Protein AF-A0A923Q5D3-F1 (afdb_monomer)

pLDDT: mean 91.51, std 10.46, range [48.72, 98.62]

Radius of gyration: 15.98 Å; Cα contacts (8 Å, |Δi|>4): 282; chains: 1; bounding box: 40×27×50 Å

Secondary structure (DSSP, 8-state):
--HHHHHHHHHHHHHHHHHHHHHHH----EEE----EEEE-TT-TTTT-EEEEEEEEEETT---HHHHHHHHHHHHHHHHTTTEEEEEEEEEETTEEEEEEEEGGG-EEEEE-SSSEEEEEEEEEE--HHHHTTSPP-

Mean predicted aligned error: 4.73 Å

Foldseek 3Di:
DAQVVLLVLVVVLQVQLQVQCCVPVVQPQKDFPPPWDKDFDPPCVPARWIKTKHGKIWGPPAAALVCVVVSQVSSQVSVVVSAWDGWDWPDRDGQWTKTKTAGPQGKIWIFMGNPTTMIIIMRHIGGHPVRVVVDDDD

Solvent-accessible surface area (backbone atoms only — not comparable to full-atom values): 7385 Å² total; per-residue (Å²): 122,34,36,64,58,40,48,54,52,48,51,52,42,52,51,52,35,50,51,50,43,24,72,77,69,64,57,65,56,64,41,80,65,80,62,51,49,70,44,79,38,75,94,29,84,90,60,72,13,29,27,42,36,49,54,27,37,36,29,66,92,39,68,55,70,94,47,39,69,62,50,52,51,50,43,35,56,51,35,36,82,70,52,31,46,72,69,41,79,77,42,84,49,91,72,32,38,28,37,37,25,50,27,68,73,60,16,37,41,38,41,32,28,70,88,43,18,36,43,38,38,33,45,24,66,20,40,42,55,78,56,58,75,70,53,76,89,127

Sequence (138 aa):
PTAEQEVARLTGARDAVRDRLAGELGLTRWSDRGNANSAGCADFPASRGITNFVASLGLEGGVPDEQWARAAELVAATAGDYGFGAAETVVDQPGQHEIVLLGERGSRLRFGTLSNASLALETGCHLPAAVAASSPPG

Nearest PDB structures (foldseek):
  2v7s-assembly1_A-2  TM=7.161E-01  e=3.550E-07  Mycobacterium tuberculosis H37Rv
  4poi-assembly1_A  TM=5.866E-01  e=9.829E-01  Bacteroides caccae ATCC 43185
  3cc1-assembly1_A-2  TM=5.461E-01  e=4.569E+00  Halalkalibacterium halodurans C-125
  3cc1-assembly1_B-2  TM=5.297E-01  e=5.456E+00  Halalkalibacterium halodurans C-125

Structure (mmCIF, N/CA/C/O backbone):
data_AF-A0A923Q5D3-F1
#
_entry.id   AF-A0A923Q5D3-F1
#
loop_
_atom_site.group_PDB
_atom_site.id
_atom_site.type_symbol
_atom_site.label_atom_id
_atom_site.label_alt_id
_atom_site.label_comp_id
_atom_site.label_asym_id
_atom_site.label_entity_id
_atom_site.label_seq_id
_atom_site.pdbx_PDB_ins_code
_atom_site.Cartn_x
_atom_site.Cartn_y
_atom_site.Cartn_z
_atom_site.occupancy
_atom_site.B_iso_or_equiv
_atom_site.auth_seq_id
_atom_site.auth_comp_id
_atom_site.auth_asym_id
_atom_site.auth_atom_id
_atom_site.pdbx_PDB_model_num
ATOM 1 N N . PRO A 1 1 ? 8.464 -5.187 -15.220 1.00 83.69 1 PRO A N 1
ATOM 2 C CA . PRO A 1 1 ? 7.619 -3.982 -15.413 1.00 83.69 1 PRO A CA 1
ATOM 3 C C . PRO A 1 1 ? 8.495 -2.725 -15.368 1.00 83.69 1 PRO A C 1
ATOM 5 O O . PRO A 1 1 ? 9.528 -2.743 -14.690 1.00 83.69 1 PRO A O 1
ATOM 8 N N . THR A 1 2 ? 8.109 -1.676 -16.094 1.00 91.31 2 THR A N 1
ATOM 9 C CA . THR A 1 2 ? 8.714 -0.341 -15.957 1.00 91.31 2 THR A CA 1
ATOM 10 C C . THR A 1 2 ? 8.316 0.281 -14.621 1.00 91.31 2 THR A C 1
ATOM 12 O O . THR A 1 2 ? 7.405 -0.204 -13.945 1.00 91.31 2 THR A O 1
ATOM 15 N N . ALA A 1 3 ? 8.994 1.359 -14.242 1.00 91.19 3 ALA A N 1
ATOM 16 C CA . ALA A 1 3 ? 8.678 2.111 -13.038 1.00 91.19 3 ALA A CA 1
ATOM 17 C C . ALA A 1 3 ? 7.208 2.577 -13.003 1.00 91.19 3 ALA A C 1
ATOM 19 O O . ALA A 1 3 ? 6.534 2.443 -11.989 1.00 91.19 3 ALA A O 1
ATOM 20 N N . GLU A 1 4 ? 6.683 3.054 -14.130 1.00 92.44 4 GLU A N 1
ATOM 21 C CA . GLU A 1 4 ? 5.316 3.565 -14.267 1.00 92.44 4 GLU A CA 1
ATOM 22 C C . GLU A 1 4 ? 4.270 2.448 -14.163 1.00 92.44 4 GLU A C 1
ATOM 24 O O . GLU A 1 4 ? 3.242 2.618 -13.508 1.00 92.44 4 GLU A O 1
ATOM 29 N N . GLN A 1 5 ? 4.542 1.286 -14.767 1.00 94.44 5 GLN A N 1
ATOM 30 C CA . GLN A 1 5 ? 3.675 0.110 -14.636 1.00 94.44 5 GLN A CA 1
ATOM 31 C C . GLN A 1 5 ? 3.586 -0.351 -13.178 1.00 94.44 5 GLN A C 1
ATOM 33 O O . GLN A 1 5 ? 2.511 -0.716 -12.703 1.00 94.44 5 GLN A O 1
ATOM 38 N N . GLU A 1 6 ? 4.709 -0.302 -12.465 1.00 95.69 6 GLU A N 1
ATOM 39 C CA . GLU A 1 6 ? 4.767 -0.697 -11.064 1.00 95.69 6 GLU A CA 1
ATOM 40 C C . GLU A 1 6 ? 4.056 0.310 -10.151 1.00 95.69 6 GLU A C 1
ATOM 42 O O . GLU A 1 6 ? 3.287 -0.090 -9.280 1.00 95.69 6 GLU A O 1
ATOM 47 N N . VAL A 1 7 ? 4.205 1.616 -10.401 1.00 96.00 7 VAL A N 1
ATOM 48 C CA . VAL A 1 7 ? 3.424 2.656 -9.706 1.00 96.00 7 VAL A CA 1
ATOM 49 C C . VAL A 1 7 ? 1.921 2.429 -9.883 1.00 96.00 7 VAL A C 1
ATOM 51 O O . VAL A 1 7 ? 1.175 2.518 -8.906 1.00 96.00 7 VAL A O 1
ATOM 54 N N . ALA A 1 8 ? 1.462 2.105 -11.095 1.00 96.38 8 ALA A N 1
ATOM 55 C CA . ALA A 1 8 ? 0.049 1.830 -11.348 1.00 96.38 8 ALA A CA 1
ATOM 56 C C . ALA A 1 8 ? -0.443 0.597 -10.569 1.00 96.38 8 ALA A C 1
ATOM 58 O O . ALA A 1 8 ? -1.491 0.660 -9.923 1.00 96.38 8 ALA A O 1
ATOM 59 N N . ARG A 1 9 ? 0.340 -0.493 -10.559 1.00 97.19 9 ARG A N 1
ATOM 60 C CA . ARG A 1 9 ? 0.039 -1.704 -9.776 1.00 97.19 9 ARG A CA 1
ATOM 61 C C . ARG A 1 9 ? -0.090 -1.390 -8.285 1.00 97.19 9 ARG A C 1
ATOM 63 O O . ARG A 1 9 ? -1.077 -1.773 -7.661 1.00 97.19 9 ARG A O 1
ATOM 70 N N . LEU A 1 10 ? 0.880 -0.669 -7.724 1.00 97.62 10 LEU A N 1
ATOM 71 C CA . LEU A 1 10 ? 0.902 -0.326 -6.302 1.00 97.62 10 LEU A CA 1
ATOM 72 C C . LEU A 1 10 ? -0.184 0.674 -5.907 1.00 97.62 10 LEU A C 1
ATOM 74 O O . LEU A 1 10 ? -0.736 0.570 -4.815 1.00 97.62 10 LEU A O 1
ATOM 78 N N . THR A 1 11 ? -0.541 1.602 -6.793 1.00 97.69 11 THR A N 1
ATOM 79 C CA . THR A 1 11 ? -1.693 2.490 -6.573 1.00 97.69 11 THR A CA 1
ATOM 80 C C . THR A 1 11 ? -2.984 1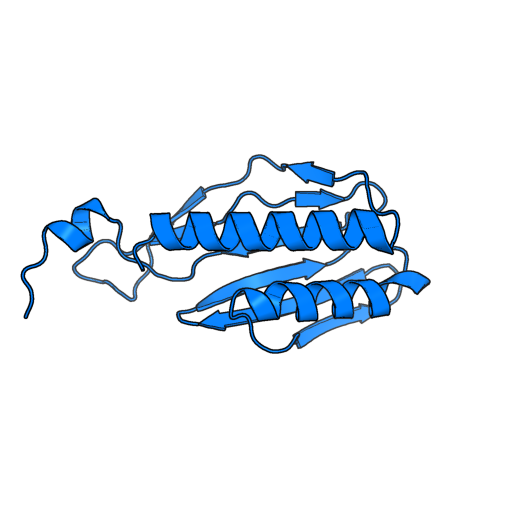.676 -6.484 1.00 97.69 11 THR A C 1
ATOM 82 O O . THR A 1 11 ? -3.774 1.888 -5.567 1.00 97.69 11 THR A O 1
ATOM 85 N N . GLY A 1 12 ? -3.155 0.677 -7.359 1.00 97.81 12 GLY A N 1
ATOM 86 C CA . GLY A 1 12 ? -4.267 -0.270 -7.277 1.00 97.81 12 GLY A CA 1
ATOM 87 C C . GLY A 1 12 ? -4.285 -1.056 -5.962 1.00 97.81 12 GLY A C 1
ATOM 88 O O . GLY A 1 12 ? -5.324 -1.119 -5.313 1.00 97.81 12 GLY A O 1
ATOM 89 N N . ALA A 1 13 ? -3.137 -1.592 -5.530 1.00 98.12 13 ALA A N 1
ATOM 90 C CA . ALA A 1 13 ? -3.021 -2.325 -4.265 1.00 98.12 13 ALA A CA 1
ATOM 91 C C . ALA A 1 13 ? -3.408 -1.457 -3.057 1.00 98.12 13 ALA A C 1
ATOM 93 O O . ALA A 1 13 ? -4.178 -1.874 -2.193 1.00 98.12 13 ALA A O 1
ATOM 94 N N . ARG A 1 14 ? -2.900 -0.221 -3.019 1.00 98.19 14 ARG A N 1
ATOM 95 C CA . ARG A 1 14 ? -3.190 0.770 -1.977 1.00 98.19 14 ARG A CA 1
ATOM 96 C C . ARG A 1 14 ? -4.685 1.065 -1.879 1.00 98.19 14 ARG A C 1
ATOM 98 O O . ARG A 1 14 ? -5.240 1.069 -0.781 1.00 98.19 14 ARG A O 1
ATOM 105 N N . ASP A 1 15 ? -5.321 1.315 -3.018 1.00 98.25 15 ASP A N 1
ATOM 106 C CA . ASP A 1 15 ? -6.734 1.677 -3.077 1.00 98.25 15 ASP A CA 1
ATOM 107 C C . ASP A 1 15 ? -7.627 0.474 -2.722 1.00 98.25 15 ASP A C 1
ATOM 109 O O . ASP A 1 15 ? -8.572 0.632 -1.954 1.00 98.25 15 ASP A O 1
ATOM 113 N N . ALA A 1 16 ? -7.272 -0.739 -3.159 1.00 98.62 16 ALA A N 1
ATOM 114 C CA . ALA A 1 16 ? -7.977 -1.964 -2.776 1.00 98.62 16 ALA A CA 1
ATOM 115 C C . ALA A 1 16 ? -7.902 -2.235 -1.265 1.00 98.62 16 ALA A C 1
ATOM 117 O O . ALA A 1 16 ? -8.918 -2.546 -0.641 1.00 98.62 16 ALA A O 1
ATOM 118 N N . VAL A 1 17 ? -6.724 -2.067 -0.651 1.00 98.56 17 VAL A N 1
ATOM 119 C CA . VAL A 1 17 ? -6.556 -2.189 0.807 1.00 98.56 17 VAL A CA 1
ATOM 120 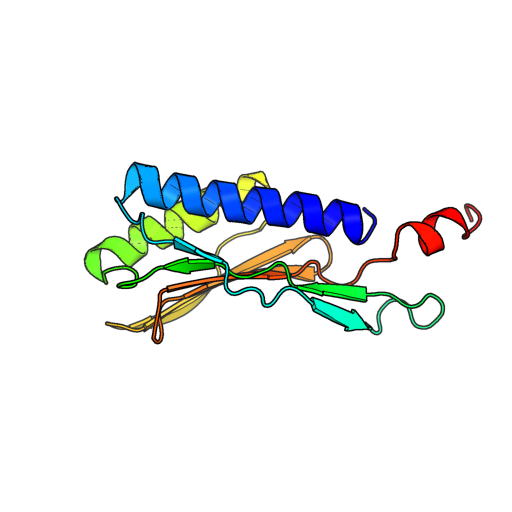C C . VAL A 1 17 ? -7.410 -1.152 1.538 1.00 98.56 17 VAL A C 1
ATOM 122 O O . VAL A 1 17 ? -8.138 -1.508 2.466 1.00 98.56 17 VAL A O 1
ATOM 125 N N . ARG A 1 18 ? -7.363 0.119 1.112 1.00 98.25 18 ARG A N 1
ATOM 126 C CA . ARG A 1 18 ? -8.203 1.191 1.669 1.00 98.25 18 ARG A CA 1
ATOM 127 C C . ARG A 1 18 ? -9.679 0.803 1.628 1.00 98.25 18 ARG A C 1
ATOM 129 O O . ARG A 1 18 ? -10.356 0.883 2.650 1.00 98.25 18 ARG A O 1
ATOM 136 N N . ASP A 1 19 ? -10.165 0.383 0.464 1.00 98.56 19 ASP A N 1
ATOM 137 C CA . ASP A 1 19 ? -11.579 0.080 0.245 1.00 98.56 19 ASP A CA 1
ATOM 138 C C . ASP A 1 19 ? -12.024 -1.135 1.062 1.00 98.56 19 ASP A C 1
ATOM 140 O O . ASP A 1 19 ? -13.111 -1.133 1.642 1.00 98.56 19 ASP A O 1
ATOM 144 N N . ARG A 1 20 ? -11.158 -2.145 1.192 1.00 98.50 20 ARG A N 1
ATOM 145 C CA . ARG A 1 20 ? -11.419 -3.326 2.016 1.00 98.50 20 ARG A CA 1
ATOM 146 C C . ARG A 1 20 ? -11.515 -2.979 3.500 1.00 98.50 20 ARG A C 1
ATOM 148 O O . ARG A 1 20 ? -12.462 -3.404 4.159 1.00 98.50 20 ARG A O 1
ATOM 155 N N . LEU A 1 21 ? -10.578 -2.184 4.018 1.00 98.38 21 LEU A N 1
ATOM 156 C CA . LEU A 1 21 ? -10.593 -1.723 5.410 1.00 98.38 21 LEU A CA 1
ATOM 157 C C . LEU A 1 21 ? -11.802 -0.821 5.695 1.00 98.38 21 LEU A C 1
ATOM 159 O O . LEU A 1 21 ? -12.448 -0.960 6.732 1.00 98.38 21 LEU A O 1
ATOM 163 N N . ALA A 1 22 ? -12.148 0.068 4.764 1.00 98.00 22 ALA A N 1
ATOM 164 C CA . ALA A 1 22 ? -13.326 0.918 4.879 1.00 98.00 22 ALA A CA 1
ATOM 165 C C . ALA A 1 22 ? -14.627 0.101 4.894 1.00 98.00 22 ALA A C 1
ATOM 167 O O . ALA A 1 22 ? -15.495 0.352 5.728 1.00 98.00 22 ALA A O 1
ATOM 168 N N . GLY A 1 23 ? -14.751 -0.882 3.999 1.00 98.31 23 GLY A N 1
ATOM 169 C CA . GLY A 1 23 ? -15.951 -1.703 3.860 1.00 98.31 23 GLY A CA 1
ATOM 170 C C . GLY A 1 23 ? -16.155 -2.713 4.990 1.00 98.31 23 GLY A C 1
ATOM 171 O O . GLY A 1 23 ? -17.287 -2.902 5.425 1.00 98.31 23 GLY A O 1
ATOM 172 N N . GLU A 1 24 ? -15.089 -3.356 5.477 1.00 98.31 24 GLU A N 1
ATOM 173 C CA . GLU A 1 24 ? -15.213 -4.394 6.514 1.00 98.31 24 GLU A CA 1
ATOM 174 C C . GLU A 1 24 ? -15.136 -3.853 7.940 1.00 98.31 24 GLU A C 1
ATOM 176 O O . GLU A 1 24 ? -15.782 -4.400 8.830 1.00 98.31 24 GLU A O 1
ATOM 181 N N . LEU A 1 25 ? -14.339 -2.806 8.168 1.00 97.69 25 LEU A N 1
ATOM 182 C CA . LEU A 1 25 ? -14.032 -2.303 9.511 1.00 97.69 25 LEU A CA 1
ATOM 183 C C . LEU A 1 25 ? -14.570 -0.888 9.763 1.00 97.69 25 LEU A C 1
ATOM 185 O O . LEU A 1 25 ? -14.413 -0.346 10.853 1.00 97.69 25 LEU A O 1
ATOM 189 N N . GLY A 1 26 ? -15.202 -0.256 8.768 1.00 97.44 26 GLY A N 1
ATOM 190 C CA . GLY A 1 26 ? -15.729 1.106 8.903 1.00 97.44 26 GLY A CA 1
ATOM 191 C C . GLY A 1 26 ? -14.643 2.184 8.999 1.00 97.44 26 GLY A C 1
ATOM 192 O O . GLY A 1 26 ? -14.933 3.331 9.346 1.00 97.44 26 GLY A O 1
ATOM 193 N N . LEU A 1 27 ? -13.393 1.848 8.669 1.00 95.94 27 LEU A N 1
ATOM 194 C CA . LEU A 1 27 ? -12.261 2.770 8.665 1.00 95.94 27 LEU A CA 1
ATOM 195 C C . LEU A 1 27 ? -12.326 3.645 7.407 1.00 95.94 27 LEU A C 1
ATOM 197 O O . LEU A 1 27 ? -11.718 3.321 6.396 1.00 95.94 27 LEU A O 1
ATOM 201 N N . THR A 1 28 ? -13.126 4.712 7.421 1.00 96.12 28 THR A N 1
ATOM 202 C CA . THR A 1 28 ? -13.501 5.457 6.199 1.00 96.12 28 THR A CA 1
ATOM 203 C C . THR A 1 28 ? -12.785 6.793 6.006 1.00 96.12 28 THR A C 1
ATOM 205 O O . THR A 1 28 ? -12.739 7.298 4.886 1.00 96.12 28 THR A O 1
ATOM 208 N N . ARG A 1 29 ? -12.202 7.380 7.059 1.00 95.69 29 ARG A N 1
ATOM 209 C CA . ARG A 1 29 ? -11.600 8.727 7.017 1.00 95.69 29 ARG A CA 1
ATOM 210 C C . ARG A 1 29 ? -10.174 8.731 6.456 1.00 95.69 29 ARG A C 1
ATOM 212 O O . ARG A 1 29 ? -9.231 9.180 7.108 1.00 95.69 29 ARG A O 1
ATOM 219 N N . TRP A 1 30 ? -10.015 8.200 5.250 1.00 96.56 30 TRP A N 1
ATOM 220 C CA . TRP A 1 30 ? -8.739 8.195 4.541 1.00 96.56 30 TRP A CA 1
ATOM 221 C C . TRP A 1 30 ? -8.499 9.505 3.793 1.00 96.56 30 TRP A C 1
ATOM 223 O O . TRP A 1 30 ? -9.410 10.082 3.205 1.00 96.56 30 TRP A O 1
ATOM 233 N N . SER A 1 31 ? -7.245 9.943 3.765 1.00 95.75 31 SER A N 1
ATOM 234 C CA . SER A 1 31 ? -6.785 11.113 3.018 1.00 95.75 31 SER A CA 1
ATOM 235 C C . SER A 1 31 ? -5.440 10.839 2.357 1.00 95.75 31 SER A C 1
ATOM 237 O O . SER A 1 31 ? -4.571 10.185 2.939 1.00 95.75 31 SER A O 1
ATOM 239 N N . ASP A 1 32 ? -5.266 11.336 1.134 1.00 94.81 32 ASP A N 1
ATOM 240 C CA . ASP A 1 32 ? -3.974 11.309 0.451 1.00 94.81 32 ASP A CA 1
ATOM 241 C C . ASP A 1 32 ? -3.028 12.337 1.095 1.00 94.81 32 ASP A C 1
ATOM 243 O O . ASP A 1 32 ? -3.422 13.467 1.394 1.00 94.81 32 ASP A O 1
ATOM 247 N N . ARG A 1 33 ? -1.781 11.934 1.356 1.00 92.94 33 ARG A N 1
ATOM 248 C CA . ARG A 1 33 ? -0.766 12.788 1.991 1.00 92.94 33 ARG A CA 1
ATOM 249 C C . ARG A 1 33 ? 0.011 13.664 1.004 1.00 92.94 33 ARG A C 1
ATOM 251 O O . ARG A 1 33 ? 0.827 14.468 1.445 1.00 92.94 33 ARG A O 1
ATOM 258 N N . GLY A 1 34 ? -0.196 13.507 -0.302 1.00 91.44 34 GLY A N 1
ATOM 259 C CA . GLY A 1 34 ? 0.421 14.313 -1.357 1.00 91.44 34 GLY A CA 1
ATOM 260 C C . GLY A 1 34 ? 1.939 14.162 -1.452 1.00 91.44 34 GLY A C 1
ATOM 261 O O . GLY A 1 34 ? 2.618 15.049 -1.958 1.00 91.44 34 GLY A O 1
ATOM 262 N N . ASN A 1 35 ? 2.488 13.063 -0.933 1.00 92.56 35 ASN A N 1
ATOM 263 C CA . ASN A 1 35 ? 3.925 12.862 -0.748 1.00 92.56 35 ASN A CA 1
ATOM 264 C C . ASN A 1 35 ? 4.555 11.888 -1.755 1.00 92.56 35 ASN A C 1
ATOM 266 O O . ASN A 1 35 ? 5.658 11.395 -1.508 1.00 92.56 35 ASN A O 1
ATOM 270 N N . ALA A 1 36 ? 3.876 11.614 -2.876 1.00 94.62 36 ALA A N 1
ATOM 271 C CA . ALA A 1 36 ? 4.461 10.837 -3.965 1.00 94.62 36 ALA A CA 1
ATOM 272 C C . ALA A 1 36 ? 5.763 11.487 -4.445 1.00 94.62 36 ALA A C 1
ATOM 274 O O . ALA A 1 36 ? 5.822 12.697 -4.671 1.00 94.62 36 ALA A O 1
ATOM 275 N N . ASN A 1 37 ? 6.809 10.683 -4.592 1.00 95.31 37 ASN A N 1
ATOM 276 C CA . ASN A 1 37 ? 8.112 11.144 -5.055 1.00 95.31 37 ASN A CA 1
ATOM 277 C C . ASN A 1 37 ? 8.925 9.975 -5.629 1.00 95.31 37 ASN A C 1
ATOM 279 O O . ASN A 1 37 ? 8.461 8.835 -5.668 1.00 95.31 37 ASN A O 1
ATOM 283 N N . SER A 1 38 ? 10.141 10.259 -6.084 1.00 93.31 38 SER A N 1
ATOM 284 C CA . SER A 1 38 ? 11.056 9.256 -6.620 1.00 93.31 38 SER A CA 1
ATOM 285 C C . SER A 1 38 ? 12.483 9.513 -6.156 1.00 93.31 38 SER A C 1
ATOM 287 O O . SER A 1 38 ? 12.905 10.668 -6.076 1.00 93.31 38 SER A O 1
ATOM 289 N N . ALA A 1 39 ? 13.247 8.445 -5.954 1.00 91.44 39 ALA A N 1
ATOM 290 C CA . ALA A 1 39 ? 14.678 8.495 -5.684 1.00 91.44 39 ALA A CA 1
ATOM 291 C C . ALA A 1 39 ? 15.442 7.615 -6.681 1.00 91.44 39 ALA A C 1
ATOM 293 O O . ALA A 1 39 ? 14.928 6.598 -7.143 1.00 91.44 39 ALA A O 1
ATOM 294 N N . GLY A 1 40 ? 16.680 7.994 -7.006 1.00 89.19 40 GLY A N 1
ATOM 295 C CA . GLY A 1 40 ? 17.576 7.119 -7.766 1.00 89.19 40 GLY A CA 1
ATOM 296 C C . GLY A 1 40 ? 17.974 5.889 -6.945 1.00 89.19 40 GLY A C 1
ATOM 297 O O . GLY A 1 40 ? 18.092 5.974 -5.723 1.00 89.19 40 GLY A O 1
ATOM 298 N N . CYS A 1 41 ? 18.205 4.758 -7.610 1.00 88.44 41 CYS A N 1
ATOM 299 C CA . CYS A 1 41 ? 18.624 3.509 -6.969 1.00 88.44 41 CYS A CA 1
ATOM 300 C C . CYS A 1 41 ? 19.839 2.879 -7.669 1.00 88.44 41 CYS A C 1
ATOM 302 O O . CYS A 1 41 ? 20.091 3.109 -8.854 1.00 88.44 41 CYS A O 1
ATOM 304 N N . ALA A 1 42 ? 20.624 2.115 -6.904 1.00 80.75 42 ALA A N 1
ATOM 305 C CA . ALA A 1 42 ? 21.955 1.659 -7.308 1.00 80.75 42 ALA A CA 1
ATOM 306 C C . ALA A 1 42 ? 21.961 0.396 -8.185 1.00 80.75 42 ALA A C 1
ATOM 308 O O . ALA A 1 42 ? 22.980 0.122 -8.814 1.00 80.75 42 ALA A O 1
ATOM 309 N N . ASP A 1 43 ? 20.847 -0.338 -8.280 1.00 77.19 43 ASP A N 1
ATOM 310 C CA . ASP A 1 43 ? 20.780 -1.618 -9.013 1.00 77.19 43 ASP A CA 1
ATOM 311 C C . ASP A 1 43 ? 20.929 -1.446 -10.538 1.00 77.19 43 ASP A C 1
ATOM 313 O O . ASP A 1 43 ? 21.181 -2.403 -11.268 1.00 77.19 43 ASP A O 1
ATOM 317 N N . PHE A 1 44 ? 20.826 -0.204 -11.021 1.00 70.19 44 PHE A N 1
ATOM 318 C CA . PHE A 1 44 ? 21.010 0.187 -12.417 1.00 70.19 44 PHE A CA 1
ATOM 319 C C . PHE A 1 44 ? 22.089 1.276 -12.540 1.00 70.19 44 PHE A C 1
ATOM 321 O O . PHE A 1 44 ? 21.778 2.416 -12.911 1.00 70.19 44 PHE A O 1
ATOM 328 N N . PRO A 1 45 ? 23.368 0.955 -12.259 1.00 63.72 45 PRO A N 1
ATOM 329 C CA . PRO A 1 45 ? 24.441 1.950 -12.205 1.00 63.72 45 PRO A CA 1
ATOM 330 C C . PRO A 1 45 ? 24.695 2.622 -13.564 1.00 63.72 45 PRO A C 1
ATOM 332 O O . PRO A 1 45 ? 25.170 3.753 -13.615 1.00 63.72 45 PRO A O 1
ATOM 335 N N . ALA A 1 46 ? 24.327 1.957 -14.666 1.00 66.75 46 ALA A N 1
ATOM 336 C CA . ALA A 1 46 ? 24.437 2.485 -16.025 1.00 66.75 46 ALA A CA 1
ATOM 337 C C . ALA A 1 46 ? 23.146 3.141 -16.561 1.00 66.75 46 ALA A C 1
ATOM 339 O O . ALA A 1 46 ? 23.199 3.826 -17.580 1.00 66.75 46 ALA A O 1
ATOM 340 N N . SER A 1 47 ? 21.987 2.936 -15.922 1.00 64.75 47 SER A N 1
ATOM 341 C CA . SER A 1 47 ? 20.677 3.150 -16.565 1.00 64.75 47 SER A CA 1
ATOM 342 C C . SER A 1 47 ? 19.659 3.966 -15.754 1.00 64.75 47 SER A C 1
ATOM 344 O O . SER A 1 47 ? 18.471 3.943 -16.063 1.00 64.75 47 SER A O 1
ATOM 346 N N . ARG A 1 48 ? 20.117 4.781 -14.787 1.00 81.69 48 ARG A N 1
ATOM 347 C CA . ARG A 1 48 ? 19.274 5.720 -14.005 1.00 81.69 48 ARG A CA 1
ATOM 348 C C . ARG A 1 48 ? 18.007 5.050 -13.454 1.00 81.69 48 ARG A C 1
ATOM 350 O O . ARG A 1 48 ? 16.898 5.548 -13.645 1.00 81.69 48 ARG A O 1
ATOM 357 N N . GLY A 1 49 ? 18.180 3.906 -12.794 1.00 88.19 49 GLY A N 1
ATOM 358 C CA . GLY A 1 49 ? 17.086 3.249 -12.086 1.00 88.19 49 GLY A CA 1
ATOM 359 C C . GLY A 1 49 ? 16.451 4.179 -11.058 1.00 88.19 49 GLY A C 1
ATOM 360 O O . GLY A 1 49 ? 17.140 4.996 -10.439 1.00 88.19 49 GLY A O 1
ATOM 361 N N . ILE A 1 50 ? 15.142 4.036 -10.876 1.00 92.44 50 ILE A N 1
ATOM 362 C CA . ILE A 1 50 ? 14.368 4.806 -9.909 1.00 92.44 50 ILE A CA 1
ATOM 363 C C . ILE A 1 50 ? 13.529 3.895 -9.015 1.00 92.44 50 ILE A C 1
ATOM 365 O O . ILE A 1 50 ? 12.929 2.923 -9.474 1.00 92.44 50 ILE A O 1
ATOM 369 N N . THR A 1 51 ? 13.454 4.264 -7.743 1.00 94.75 51 THR A N 1
ATOM 370 C CA . THR A 1 51 ? 12.423 3.812 -6.813 1.00 94.75 51 THR A CA 1
ATOM 371 C C . THR A 1 51 ? 11.371 4.902 -6.721 1.00 94.75 51 THR A C 1
ATOM 373 O O . THR A 1 51 ? 11.702 6.058 -6.452 1.00 94.75 51 THR A O 1
ATOM 376 N N . ASN A 1 52 ? 10.107 4.552 -6.938 1.00 96.06 52 ASN A N 1
ATOM 377 C CA . ASN A 1 52 ? 8.989 5.464 -6.741 1.00 96.06 52 ASN A CA 1
ATOM 378 C C . ASN A 1 52 ? 8.292 5.156 -5.425 1.00 96.06 52 ASN A C 1
ATOM 380 O O . ASN A 1 52 ? 8.038 3.999 -5.092 1.00 96.06 52 ASN A O 1
ATOM 384 N N . PHE A 1 53 ? 7.939 6.222 -4.724 1.00 95.62 53 PHE A N 1
ATOM 385 C CA . PHE A 1 53 ? 7.099 6.206 -3.544 1.00 95.62 53 PHE A CA 1
ATOM 386 C C . PHE A 1 53 ? 5.705 6.628 -3.991 1.00 95.62 53 PHE A C 1
ATOM 388 O O . PHE A 1 53 ? 5.506 7.754 -4.456 1.00 95.62 53 PHE A O 1
ATOM 395 N N . VAL A 1 54 ? 4.743 5.713 -3.886 1.00 95.62 54 VAL A N 1
ATOM 396 C CA . VAL A 1 54 ? 3.335 6.031 -4.135 1.00 95.62 54 VAL A CA 1
ATOM 397 C C . VAL A 1 54 ? 2.865 6.950 -3.014 1.00 95.62 54 VAL A C 1
ATOM 399 O O . VAL A 1 54 ? 3.288 6.793 -1.866 1.00 95.62 54 VAL A O 1
ATOM 402 N N . ALA A 1 55 ? 1.992 7.911 -3.327 1.00 94.38 55 ALA A N 1
ATOM 403 C CA . ALA A 1 55 ? 1.429 8.776 -2.299 1.00 94.38 55 ALA A CA 1
ATOM 404 C C . ALA A 1 55 ? 0.803 7.921 -1.190 1.00 94.38 55 ALA A C 1
ATOM 406 O O . ALA A 1 55 ? -0.019 7.037 -1.443 1.00 94.38 55 ALA A O 1
ATOM 407 N N . SER A 1 56 ? 1.225 8.150 0.046 1.00 94.69 56 SER A N 1
ATOM 408 C CA . SER A 1 56 ? 0.688 7.405 1.179 1.00 94.69 56 SER A CA 1
ATOM 409 C C . SER A 1 56 ? -0.723 7.877 1.520 1.00 94.69 56 SER A C 1
ATOM 411 O O . SER A 1 56 ? -1.052 9.054 1.344 1.00 94.69 56 SER A O 1
ATOM 413 N N . LEU A 1 57 ? -1.539 6.971 2.055 1.00 96.94 57 LEU A N 1
ATOM 414 C CA . LEU A 1 57 ? -2.825 7.325 2.649 1.00 96.94 57 LEU A CA 1
ATOM 415 C C . LEU A 1 57 ? -2.683 7.413 4.165 1.00 96.94 57 LEU A C 1
ATOM 417 O O . LEU A 1 57 ? -2.056 6.557 4.786 1.00 96.94 57 LEU A O 1
ATOM 421 N N . GLY A 1 58 ? -3.284 8.436 4.766 1.00 95.88 58 GLY A N 1
ATOM 422 C CA . GLY A 1 58 ? -3.485 8.516 6.207 1.00 95.88 58 GLY A CA 1
ATOM 423 C C . GLY A 1 58 ? -4.937 8.270 6.577 1.00 95.88 58 GLY A C 1
ATOM 424 O O . GLY A 1 58 ? -5.821 8.824 5.932 1.00 95.88 58 GLY A O 1
ATOM 425 N N . LEU A 1 59 ? -5.165 7.506 7.637 1.00 95.19 59 LEU A N 1
ATOM 426 C CA . LEU A 1 59 ? -6.474 7.307 8.246 1.00 95.19 59 LEU A CA 1
ATOM 427 C C . LEU A 1 59 ? -6.583 8.156 9.517 1.00 95.19 59 LEU A C 1
ATOM 429 O O . LEU A 1 59 ? -5.839 7.958 10.483 1.00 95.19 59 LEU A O 1
ATOM 433 N N . GLU A 1 60 ? -7.507 9.112 9.497 1.00 91.44 60 GLU A N 1
ATOM 434 C CA . GLU A 1 60 ? -7.840 9.940 10.655 1.00 91.44 60 GLU A CA 1
ATOM 435 C C . GLU A 1 60 ? -8.455 9.079 11.765 1.00 91.44 60 GLU A C 1
ATOM 437 O O . GLU A 1 60 ? -9.337 8.258 11.513 1.00 91.44 60 GLU A O 1
ATOM 442 N N . GLY A 1 61 ? -7.993 9.271 13.001 1.00 84.69 61 GLY A N 1
ATOM 443 C CA . GLY A 1 61 ? -8.433 8.480 14.154 1.00 84.69 61 GLY A CA 1
ATOM 444 C C . GLY A 1 61 ? -7.731 7.126 14.296 1.00 84.69 61 GLY A C 1
ATOM 445 O O . GLY A 1 61 ? -7.864 6.499 15.341 1.00 84.69 61 GLY A O 1
ATOM 446 N N . GLY A 1 62 ? -6.934 6.708 13.306 1.00 89.69 62 GLY A N 1
ATOM 447 C CA . GLY A 1 62 ? -6.130 5.490 13.381 1.00 89.69 62 GLY A CA 1
ATOM 448 C C . GLY A 1 62 ? -6.934 4.191 13.270 1.00 89.69 62 GLY A C 1
ATOM 449 O O . GLY A 1 62 ? -8.092 4.183 12.857 1.00 89.69 62 GLY A O 1
ATOM 450 N N . VAL A 1 63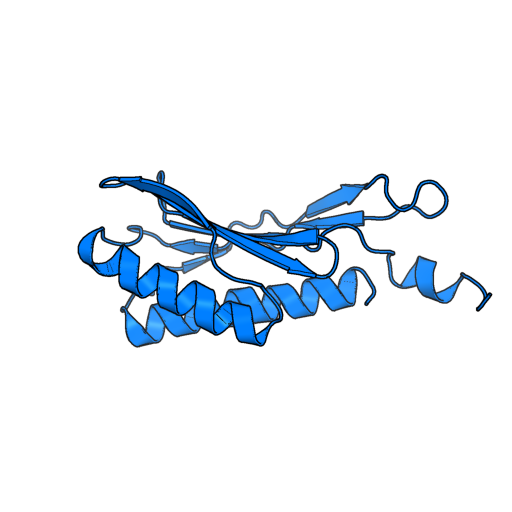 ? -6.280 3.081 13.616 1.00 94.50 63 VAL A N 1
ATOM 451 C CA . VAL A 1 63 ? -6.913 1.765 13.778 1.00 94.50 63 VAL A CA 1
ATOM 452 C C . VAL A 1 63 ? -6.994 1.484 15.278 1.00 94.50 63 VAL A C 1
ATOM 454 O O . VAL A 1 63 ? -5.947 1.538 15.925 1.00 94.50 63 VAL A O 1
ATOM 457 N N . PRO A 1 64 ? -8.180 1.192 15.837 1.00 94.00 64 PRO A N 1
ATOM 458 C CA . PRO A 1 64 ? -8.298 0.770 17.230 1.00 94.00 64 PRO A CA 1
ATOM 459 C C . PRO A 1 64 ? -7.538 -0.536 17.496 1.00 94.00 64 PRO A C 1
ATOM 461 O O . PRO A 1 64 ? -7.523 -1.420 16.636 1.00 94.00 64 PRO A O 1
ATOM 464 N N . ASP A 1 65 ? -6.948 -0.686 18.685 1.00 95.06 65 ASP A N 1
ATOM 465 C CA . ASP A 1 65 ? -6.147 -1.867 19.048 1.00 95.06 65 ASP A CA 1
ATOM 466 C C . ASP A 1 65 ? -6.946 -3.170 18.898 1.00 95.06 65 ASP A C 1
ATOM 468 O O . ASP A 1 65 ? -6.441 -4.166 18.383 1.00 95.06 65 ASP A O 1
ATOM 472 N N . GLU A 1 66 ? -8.228 -3.156 19.262 1.00 96.06 66 GLU A N 1
ATOM 473 C CA . GLU A 1 66 ? -9.118 -4.311 19.150 1.00 96.06 66 GLU A CA 1
ATOM 474 C C . GLU A 1 66 ? -9.413 -4.726 17.700 1.00 96.06 66 GLU A C 1
ATOM 476 O O . GLU A 1 66 ? -9.809 -5.864 17.450 1.00 96.06 66 GLU A O 1
ATOM 481 N N . GLN A 1 67 ? -9.209 -3.823 16.736 1.00 96.88 67 GLN A N 1
ATOM 482 C CA . GLN A 1 67 ? -9.384 -4.100 15.309 1.00 96.88 67 GLN A CA 1
ATOM 483 C C . GLN A 1 67 ? -8.061 -4.387 14.597 1.00 96.88 67 GLN A C 1
ATOM 485 O O . GLN A 1 67 ? -8.084 -4.843 13.452 1.00 96.88 67 GLN A O 1
ATOM 490 N N . TRP A 1 68 ? -6.916 -4.143 15.245 1.00 96.75 68 TRP A N 1
ATOM 491 C CA . TRP A 1 68 ? -5.607 -4.204 14.602 1.00 96.75 68 TRP A CA 1
ATOM 492 C C . TRP A 1 68 ? -5.327 -5.559 13.953 1.00 96.75 68 TRP A C 1
ATOM 494 O O . TRP A 1 68 ? -5.009 -5.609 12.766 1.00 96.75 68 TRP A O 1
ATOM 504 N N . ALA A 1 69 ? -5.509 -6.657 14.694 1.00 97.06 69 ALA A N 1
ATOM 505 C CA . ALA A 1 69 ? -5.244 -7.999 14.178 1.00 97.06 69 ALA A CA 1
ATOM 506 C C . ALA A 1 69 ? -6.047 -8.281 12.897 1.00 97.06 69 ALA A C 1
ATOM 508 O O . ALA A 1 69 ? -5.508 -8.768 11.902 1.00 97.06 69 ALA A O 1
ATOM 509 N N . ARG A 1 70 ? -7.326 -7.883 12.881 1.00 98.25 70 ARG A N 1
ATOM 510 C CA . ARG A 1 70 ? -8.185 -8.049 11.707 1.00 98.25 70 ARG A CA 1
ATOM 511 C C . ARG A 1 70 ? -7.782 -7.124 10.558 1.00 98.25 70 ARG A C 1
ATOM 513 O O . ARG A 1 70 ? -7.816 -7.540 9.403 1.00 98.25 70 ARG A O 1
ATOM 520 N N . ALA A 1 71 ? -7.392 -5.886 10.851 1.00 97.94 71 ALA A N 1
ATOM 521 C CA . ALA A 1 71 ? -6.900 -4.954 9.843 1.00 97.94 71 ALA A CA 1
ATOM 522 C C . ALA A 1 71 ? -5.613 -5.474 9.181 1.00 97.94 71 ALA A C 1
ATOM 524 O O . ALA A 1 71 ? -5.513 -5.459 7.956 1.00 97.94 71 ALA A O 1
ATOM 525 N N . ALA A 1 72 ? -4.669 -5.993 9.969 1.00 98.12 72 ALA A N 1
ATOM 526 C CA . ALA A 1 72 ? -3.423 -6.579 9.484 1.00 98.12 72 ALA A CA 1
ATOM 527 C C . ALA A 1 72 ? -3.668 -7.794 8.572 1.00 98.12 72 ALA A C 1
ATOM 529 O O . ALA A 1 72 ? -3.083 -7.870 7.491 1.00 98.12 72 ALA A O 1
ATOM 530 N N . GLU A 1 73 ? -4.583 -8.697 8.946 1.00 98.25 73 GLU A N 1
ATOM 531 C CA . GLU A 1 73 ? -5.001 -9.813 8.084 1.00 98.25 73 GLU A CA 1
ATOM 532 C C . GLU A 1 73 ? -5.577 -9.334 6.748 1.00 98.25 73 GLU A C 1
ATOM 534 O O . GLU A 1 73 ? -5.214 -9.854 5.694 1.00 98.25 73 GLU A O 1
ATOM 539 N N . LEU A 1 74 ? -6.472 -8.341 6.775 1.00 98.56 74 LEU A N 1
ATOM 540 C CA . LEU A 1 74 ? -7.100 -7.810 5.564 1.00 98.56 74 LEU A CA 1
ATOM 541 C C . LEU A 1 74 ? -6.091 -7.130 4.645 1.00 98.56 74 LEU A C 1
ATOM 543 O O . LEU A 1 74 ? -6.159 -7.317 3.428 1.00 98.56 74 LEU A O 1
ATOM 547 N N . VAL A 1 75 ? -5.150 -6.377 5.214 1.00 98.38 75 VAL A N 1
ATOM 548 C CA . VAL A 1 75 ? -4.037 -5.781 4.468 1.00 98.38 75 VAL A CA 1
ATOM 549 C C . VAL A 1 75 ? -3.215 -6.880 3.810 1.00 98.38 75 VAL A C 1
ATOM 551 O O . VAL A 1 75 ? -2.966 -6.799 2.610 1.00 98.38 75 VAL A O 1
ATOM 554 N N . ALA A 1 76 ? -2.838 -7.919 4.559 1.00 98.31 76 ALA A N 1
ATOM 555 C CA . ALA A 1 76 ? -1.993 -8.986 4.042 1.00 98.31 76 ALA A CA 1
ATOM 556 C C . ALA A 1 76 ? -2.674 -9.803 2.942 1.00 98.31 76 ALA A C 1
ATOM 558 O O . ALA A 1 76 ? -2.087 -10.014 1.883 1.00 98.31 76 ALA A O 1
ATOM 559 N N . ALA A 1 77 ? -3.928 -10.203 3.156 1.00 98.31 77 ALA A N 1
ATOM 560 C CA . ALA A 1 77 ? -4.704 -10.940 2.167 1.00 98.31 77 ALA A CA 1
ATOM 561 C C . ALA A 1 77 ? -4.888 -10.124 0.879 1.00 98.31 77 ALA A C 1
ATOM 563 O O . ALA A 1 77 ? -4.590 -10.613 -0.206 1.00 98.31 77 ALA A O 1
ATOM 564 N N . THR A 1 78 ? -5.301 -8.858 1.003 1.00 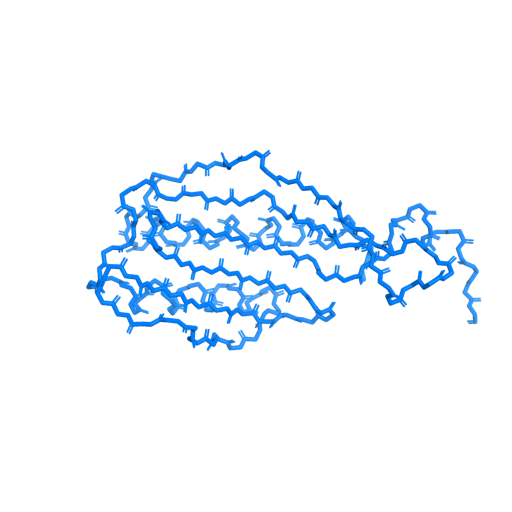98.56 78 THR A N 1
ATOM 565 C CA . THR A 1 78 ? -5.543 -7.992 -0.162 1.00 98.56 78 THR A CA 1
ATOM 566 C C . THR A 1 78 ? -4.245 -7.682 -0.904 1.00 98.56 78 THR A C 1
ATOM 568 O O . THR A 1 78 ? -4.214 -7.714 -2.126 1.00 98.56 78 THR A O 1
ATOM 571 N N . ALA A 1 79 ? -3.150 -7.397 -0.194 1.00 98.00 79 ALA A N 1
ATOM 572 C CA . ALA A 1 79 ? -1.854 -7.152 -0.822 1.00 98.00 79 ALA A CA 1
ATOM 573 C C . ALA A 1 79 ? -1.286 -8.419 -1.492 1.00 98.00 79 ALA A C 1
ATOM 575 O O . ALA A 1 79 ? -0.591 -8.313 -2.506 1.00 98.00 79 ALA A O 1
ATOM 576 N N . GLY A 1 80 ? -1.615 -9.604 -0.971 1.00 98.00 80 GLY A N 1
ATOM 577 C CA . GLY A 1 80 ? -1.271 -10.893 -1.571 1.00 98.00 80 GLY A CA 1
ATOM 578 C C . GLY A 1 80 ? -1.769 -11.036 -3.010 1.00 98.00 80 GLY A C 1
ATOM 579 O O . GLY A 1 80 ? -1.007 -11.473 -3.872 1.00 98.00 80 GLY A O 1
ATOM 580 N N . ASP A 1 81 ? -2.976 -10.547 -3.314 1.00 97.56 81 ASP A N 1
ATOM 581 C CA . ASP A 1 81 ? -3.535 -10.539 -4.679 1.00 97.56 81 ASP A CA 1
ATOM 582 C C . ASP A 1 81 ? -2.715 -9.681 -5.659 1.00 97.56 81 ASP A C 1
ATOM 584 O O . ASP A 1 81 ? -2.789 -9.849 -6.878 1.00 97.56 81 ASP A O 1
ATOM 588 N N . TYR A 1 82 ? -1.894 -8.773 -5.130 1.00 97.00 82 TYR A N 1
ATOM 589 C CA . TYR A 1 82 ? -0.983 -7.937 -5.901 1.00 97.00 82 TYR A CA 1
ATOM 590 C C . TYR A 1 82 ? 0.445 -8.498 -5.941 1.00 97.00 82 TYR A C 1
ATOM 592 O O . TYR A 1 82 ? 1.302 -7.877 -6.561 1.00 97.00 82 TYR A O 1
ATOM 600 N N . GLY A 1 83 ? 0.728 -9.653 -5.338 1.00 96.38 83 GLY A N 1
ATOM 601 C CA . GLY A 1 83 ? 2.061 -10.269 -5.341 1.00 96.38 83 GLY A CA 1
ATOM 602 C C . GLY A 1 83 ? 2.967 -9.825 -4.189 1.00 96.38 83 GLY A C 1
ATOM 603 O O . GLY A 1 83 ? 4.190 -9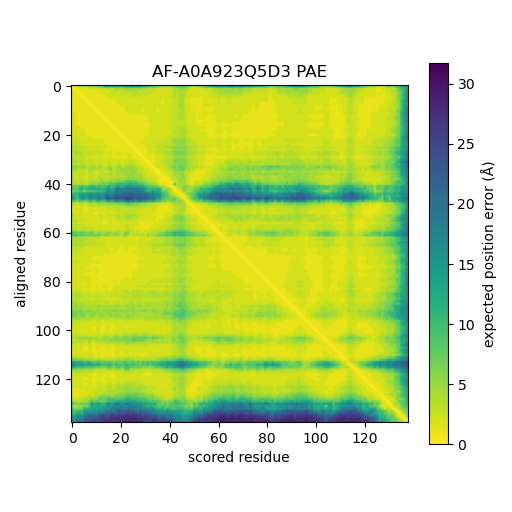.939 -4.289 1.00 96.38 83 GLY A O 1
ATOM 604 N N . PHE A 1 84 ? 2.391 -9.297 -3.107 1.00 97.94 84 PHE A N 1
ATOM 605 C CA . PHE A 1 84 ? 3.107 -9.162 -1.840 1.00 97.94 84 PHE A CA 1
ATOM 606 C C . PHE A 1 84 ? 3.138 -10.497 -1.085 1.00 97.94 84 PHE A C 1
ATOM 608 O O . PHE A 1 84 ? 2.204 -11.292 -1.162 1.00 97.94 84 PHE A O 1
ATOM 615 N N . GLY A 1 85 ? 4.226 -10.740 -0.359 1.00 97.00 85 GLY A N 1
ATOM 616 C CA . GLY A 1 85 ? 4.387 -11.897 0.513 1.00 97.00 85 GLY A CA 1
ATOM 617 C C . GLY A 1 85 ? 3.650 -11.758 1.847 1.00 97.00 85 GLY A C 1
ATOM 618 O O . GLY A 1 85 ? 2.788 -10.899 2.032 1.00 97.00 85 GLY A O 1
ATOM 619 N N . ALA A 1 86 ? 4.014 -12.622 2.797 1.00 95.94 86 ALA A N 1
ATOM 620 C CA . ALA A 1 86 ? 3.455 -12.598 4.144 1.00 95.94 86 ALA A CA 1
ATOM 621 C C . ALA A 1 86 ? 3.789 -11.290 4.885 1.00 95.94 86 ALA A C 1
ATOM 623 O O . ALA A 1 86 ? 4.819 -10.663 4.638 1.00 95.94 86 ALA A O 1
ATOM 624 N N . ALA A 1 87 ? 2.913 -10.906 5.815 1.00 97.12 87 ALA A N 1
ATOM 625 C CA . ALA A 1 87 ? 3.154 -9.779 6.703 1.00 97.12 87 ALA A CA 1
ATOM 626 C C . ALA A 1 87 ? 4.216 -10.115 7.753 1.00 97.12 87 ALA A C 1
ATOM 628 O O . ALA A 1 87 ? 4.126 -11.127 8.448 1.00 97.12 87 ALA A O 1
ATOM 629 N N . GLU A 1 88 ? 5.185 -9.219 7.892 1.00 97.75 88 GLU A N 1
ATOM 630 C CA . GLU A 1 88 ? 6.167 -9.207 8.965 1.00 97.75 88 GLU A CA 1
ATOM 631 C C . GLU A 1 88 ? 5.769 -8.143 9.988 1.00 97.75 88 GLU A C 1
ATOM 633 O O . GLU A 1 88 ? 5.644 -6.961 9.658 1.00 97.75 88 GLU A O 1
ATOM 638 N N . THR A 1 89 ? 5.567 -8.555 11.239 1.00 97.62 89 THR A N 1
ATOM 639 C CA . THR A 1 89 ? 5.306 -7.629 12.345 1.00 97.62 89 THR A CA 1
ATOM 640 C C . THR A 1 89 ? 6.589 -6.899 12.721 1.00 97.62 89 THR A C 1
ATOM 642 O O . THR A 1 89 ? 7.575 -7.525 13.107 1.00 97.62 89 THR A O 1
ATOM 645 N N . VAL A 1 90 ? 6.562 -5.569 12.643 1.00 96.50 90 VAL A N 1
ATOM 646 C CA . VAL A 1 90 ? 7.680 -4.707 13.052 1.00 96.50 90 VAL A CA 1
ATOM 647 C C . VAL A 1 90 ? 7.485 -4.217 14.485 1.00 96.50 90 VAL A C 1
ATOM 649 O O . VAL A 1 90 ? 8.427 -4.228 15.274 1.00 96.50 90 VAL A O 1
ATOM 652 N N . VAL A 1 91 ? 6.261 -3.807 14.831 1.00 94.75 91 VAL A N 1
ATOM 653 C CA . VAL A 1 91 ? 5.864 -3.402 16.188 1.00 94.75 91 VAL A CA 1
ATOM 654 C C . VAL A 1 91 ? 4.440 -3.888 16.454 1.00 94.75 91 VAL A C 1
ATOM 656 O O . VAL A 1 91 ? 3.592 -3.807 15.569 1.00 94.75 91 VAL A O 1
ATOM 659 N N . ASP A 1 92 ? 4.183 -4.362 17.672 1.00 94.56 92 ASP A N 1
ATOM 660 C CA . ASP A 1 92 ? 2.858 -4.776 18.146 1.00 94.56 92 ASP A CA 1
ATOM 661 C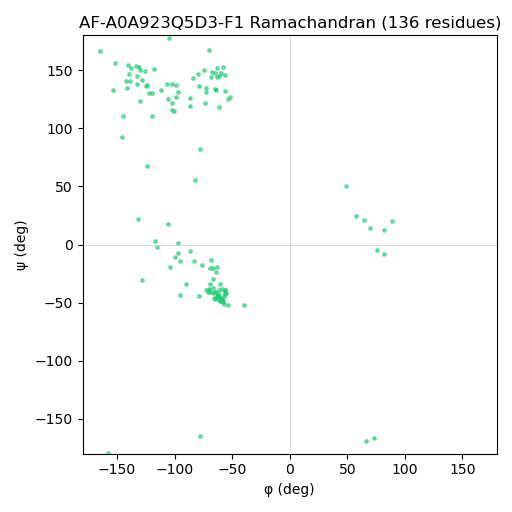 C . ASP A 1 92 ? 2.723 -4.440 19.638 1.00 94.56 92 ASP A C 1
ATOM 663 O O . ASP A 1 92 ? 3.189 -5.177 20.511 1.00 94.56 92 ASP A O 1
ATOM 667 N N . GLN A 1 93 ? 2.183 -3.258 19.929 1.00 92.88 93 GLN A N 1
ATOM 668 C CA . GLN A 1 93 ? 1.895 -2.801 21.287 1.00 92.88 93 GLN A CA 1
ATOM 669 C C . GLN A 1 93 ? 0.715 -1.818 21.287 1.00 92.88 93 GLN A C 1
ATOM 671 O O . GLN A 1 93 ? 0.463 -1.165 20.275 1.00 92.88 93 GLN A O 1
ATOM 676 N N . PRO A 1 94 ? -0.006 -1.657 22.410 1.00 90.62 94 PRO A N 1
ATOM 677 C CA . PRO A 1 94 ? -1.159 -0.763 22.466 1.00 90.62 94 PRO A CA 1
ATOM 678 C C . PRO A 1 94 ? -0.848 0.653 21.962 1.00 90.62 94 PRO A C 1
ATOM 680 O O . PRO A 1 94 ? 0.116 1.284 22.404 1.00 90.62 94 PRO A O 1
ATOM 683 N N . GLY A 1 95 ? -1.652 1.143 21.019 1.00 88.75 95 GLY A N 1
ATOM 684 C CA . GLY A 1 95 ? -1.487 2.453 20.388 1.00 88.75 95 GLY A CA 1
ATOM 685 C C . GLY A 1 95 ? -0.362 2.558 19.349 1.00 88.75 95 GLY A C 1
ATOM 686 O O . GLY A 1 95 ? -0.248 3.596 18.698 1.00 88.75 95 GLY A O 1
ATOM 687 N N . GLN A 1 96 ? 0.450 1.518 19.144 1.00 93.31 96 GLN A N 1
ATOM 688 C CA . GLN A 1 96 ? 1.477 1.493 18.107 1.00 93.31 96 GLN A CA 1
ATOM 689 C C . GLN A 1 96 ? 1.639 0.093 17.527 1.00 93.31 96 GLN A C 1
ATOM 691 O O . GLN A 1 96 ? 2.259 -0.785 18.119 1.00 93.31 96 GLN A O 1
ATOM 696 N N . HIS A 1 97 ? 1.215 -0.044 16.281 1.00 96.44 97 HIS A N 1
ATOM 697 C CA . HIS A 1 97 ? 1.387 -1.258 15.513 1.00 96.44 97 HIS A CA 1
ATOM 698 C C . HIS A 1 97 ? 1.990 -0.970 14.155 1.00 96.44 97 HIS A C 1
ATOM 700 O O . HIS A 1 97 ? 1.776 0.105 13.590 1.00 96.44 97 HIS A O 1
ATOM 706 N N . GLU A 1 98 ? 2.735 -1.925 13.617 1.00 97.31 98 GLU A N 1
ATOM 707 C CA . GLU A 1 98 ? 3.259 -1.853 12.262 1.00 97.31 98 GLU A CA 1
ATOM 708 C C . GLU A 1 98 ? 3.500 -3.246 11.680 1.00 97.31 98 GLU A C 1
ATOM 710 O O . GLU A 1 98 ? 4.145 -4.092 12.302 1.00 97.31 98 GLU A O 1
ATOM 715 N N . ILE A 1 99 ? 3.036 -3.439 10.445 1.00 98.38 99 ILE A N 1
ATOM 716 C CA . ILE A 1 99 ? 3.432 -4.546 9.578 1.00 98.38 99 ILE A CA 1
ATOM 717 C C . ILE A 1 99 ? 4.121 -4.030 8.317 1.00 98.38 99 ILE A C 1
ATOM 719 O O . ILE A 1 99 ? 3.819 -2.947 7.797 1.00 98.38 99 ILE A O 1
ATOM 723 N N . VAL A 1 100 ? 5.017 -4.856 7.790 1.00 98.38 100 VAL A N 1
ATOM 724 C CA . VAL A 1 100 ? 5.653 -4.675 6.487 1.00 98.38 100 VAL A CA 1
ATOM 725 C C . VAL A 1 100 ? 5.414 -5.914 5.637 1.00 98.38 100 VAL A C 1
ATOM 727 O O . VAL A 1 100 ? 5.510 -7.036 6.118 1.00 98.38 100 VAL A O 1
ATOM 730 N N . LEU A 1 101 ? 5.090 -5.705 4.364 1.00 98.56 101 LEU A N 1
ATOM 731 C CA . LEU A 1 101 ? 5.012 -6.762 3.367 1.00 98.56 101 LEU A CA 1
ATOM 732 C C . LEU A 1 101 ? 6.011 -6.473 2.255 1.00 98.56 101 LEU A C 1
ATOM 734 O O . LEU A 1 101 ? 6.042 -5.367 1.703 1.00 98.56 101 LEU A O 1
ATOM 738 N N . LEU A 1 102 ? 6.805 -7.481 1.911 1.00 98.00 102 LEU A N 1
ATOM 739 C CA . LEU A 1 102 ? 7.749 -7.430 0.802 1.00 98.00 102 LEU A CA 1
ATOM 740 C C . LEU A 1 102 ? 7.121 -8.078 -0.428 1.00 98.00 102 LEU A C 1
ATOM 742 O O . LEU A 1 102 ? 6.561 -9.168 -0.348 1.00 98.00 102 LEU A O 1
ATOM 746 N N . GLY A 1 103 ? 7.188 -7.391 -1.560 1.00 94.62 103 GL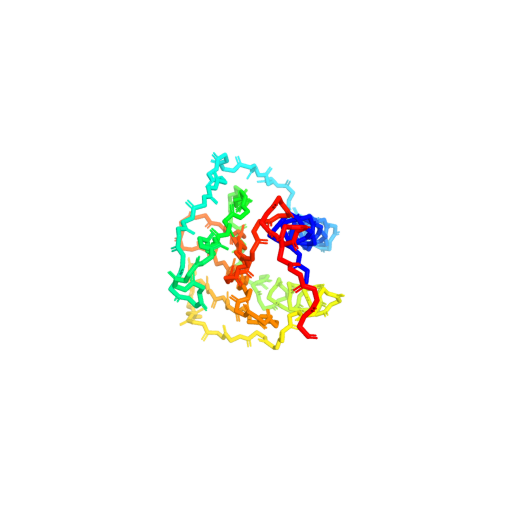Y A N 1
ATOM 747 C CA . GLY A 1 103 ? 6.805 -7.927 -2.856 1.00 94.62 103 GLY A CA 1
ATOM 748 C C . GLY A 1 103 ? 8.028 -8.254 -3.701 1.00 94.62 103 GLY A C 1
ATOM 749 O O . GLY A 1 103 ? 9.181 -8.013 -3.325 1.00 94.62 103 GLY A O 1
ATOM 750 N N . GLU A 1 104 ? 7.774 -8.795 -4.887 1.00 87.88 104 GLU A N 1
ATOM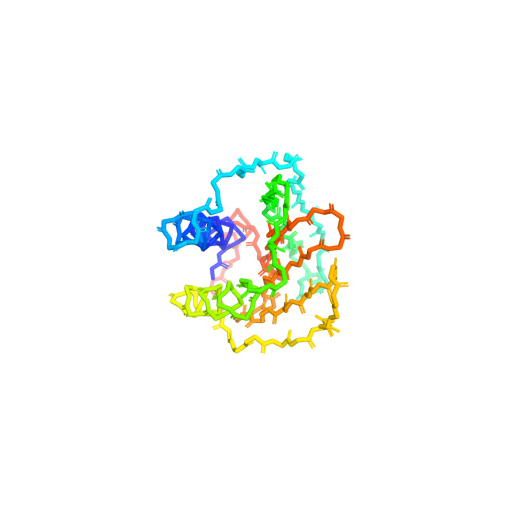 751 C CA . GLU A 1 104 ? 8.841 -9.056 -5.844 1.00 87.88 104 GLU A CA 1
ATOM 752 C C . GLU A 1 104 ? 9.605 -7.771 -6.201 1.00 87.88 104 GLU A C 1
ATOM 754 O O . GLU A 1 104 ? 9.075 -6.655 -6.142 1.00 87.88 104 GLU A O 1
ATOM 759 N N . ARG A 1 105 ? 10.876 -7.943 -6.586 1.00 87.25 105 ARG A N 1
ATOM 760 C CA . ARG A 1 105 ? 11.762 -6.869 -7.074 1.00 87.25 105 ARG A CA 1
ATOM 761 C C . ARG A 1 105 ? 11.952 -5.698 -6.096 1.00 87.25 105 ARG A C 1
ATOM 763 O O . ARG A 1 105 ? 12.311 -4.598 -6.507 1.00 87.25 105 ARG A O 1
ATOM 770 N N . GLY A 1 106 ? 11.768 -5.955 -4.801 1.00 90.69 106 GLY A N 1
ATOM 771 C CA . GLY A 1 106 ? 12.013 -4.980 -3.740 1.00 90.69 106 GLY A CA 1
ATOM 772 C C . GLY A 1 106 ? 10.867 -3.999 -3.517 1.00 90.69 106 GLY A C 1
ATOM 773 O O . GLY A 1 106 ? 11.063 -3.009 -2.814 1.00 90.69 106 GLY A O 1
ATOM 774 N N . SER A 1 107 ? 9.685 -4.253 -4.090 1.00 95.94 107 SER A N 1
ATOM 775 C CA . SER A 1 107 ? 8.488 -3.497 -3.723 1.00 95.94 107 SER A CA 1
ATOM 776 C C . SER A 1 107 ? 8.139 -3.737 -2.253 1.00 95.94 107 SER A C 1
ATOM 778 O O . SER A 1 107 ? 8.344 -4.824 -1.710 1.00 95.94 107 SER A O 1
ATOM 780 N N . ARG A 1 108 ? 7.635 -2.705 -1.578 1.00 97.88 108 ARG A N 1
ATOM 781 C CA . ARG A 1 108 ? 7.351 -2.763 -0.142 1.00 97.88 108 ARG A CA 1
ATOM 782 C C . ARG A 1 108 ? 6.064 -2.029 0.189 1.00 97.88 108 ARG A C 1
ATOM 784 O O . ARG A 1 108 ? 5.875 -0.897 -0.246 1.00 97.88 108 ARG A O 1
ATOM 791 N N . LEU A 1 109 ? 5.228 -2.656 1.012 1.00 98.44 109 LEU A N 1
ATOM 792 C CA . LEU A 1 109 ? 4.055 -2.062 1.645 1.00 98.44 109 LEU A CA 1
ATOM 793 C C . LEU A 1 109 ? 4.313 -1.956 3.147 1.00 98.44 109 LEU A C 1
ATOM 795 O O . LEU A 1 109 ? 4.771 -2.907 3.773 1.00 98.44 109 LEU A O 1
ATOM 799 N N . ARG A 1 110 ? 4.015 -0.796 3.726 1.00 97.88 110 ARG A N 1
ATOM 800 C CA . ARG A 1 110 ? 4.055 -0.543 5.168 1.00 97.88 110 ARG A CA 1
ATOM 801 C C . ARG A 1 110 ? 2.684 -0.070 5.622 1.00 97.88 110 ARG A C 1
ATOM 803 O O . ARG A 1 110 ? 2.133 0.863 5.034 1.00 97.88 110 ARG A O 1
ATOM 810 N N . PHE A 1 111 ? 2.174 -0.689 6.678 1.00 98.00 111 PHE A N 1
ATOM 811 C CA . PHE A 1 111 ? 0.945 -0.278 7.341 1.00 98.00 111 PHE A CA 1
ATOM 812 C C . PHE A 1 111 ? 1.184 -0.178 8.844 1.00 98.00 111 PHE A C 1
ATOM 814 O O . PHE A 1 111 ? 1.616 -1.151 9.452 1.00 98.00 111 PHE A O 1
ATOM 821 N N . GLY A 1 112 ? 0.918 0.979 9.450 1.00 95.56 112 GLY A N 1
ATOM 822 C CA . GLY A 1 112 ? 1.143 1.158 10.888 1.00 95.56 112 GLY A CA 1
ATOM 823 C C . GLY A 1 112 ? 0.457 2.380 11.485 1.00 95.56 112 GLY A C 1
ATOM 824 O O . GLY A 1 112 ? -0.014 3.230 10.732 1.00 95.56 112 GLY A O 1
ATOM 825 N N . THR A 1 113 ? 0.390 2.461 12.821 1.00 91.56 113 THR A N 1
ATOM 826 C CA . THR A 1 113 ? -0.542 3.326 13.581 1.00 91.56 113 THR A CA 1
ATOM 827 C C . THR A 1 113 ? 0.085 4.417 14.461 1.00 91.56 113 THR A C 1
ATOM 829 O O . THR A 1 113 ? -0.664 5.149 15.097 1.00 91.56 113 THR A O 1
ATOM 832 N N . LEU A 1 114 ? 1.415 4.594 14.466 1.00 76.50 114 LEU A N 1
ATOM 833 C CA . LEU A 1 114 ? 2.163 5.394 15.464 1.00 76.50 114 LEU A CA 1
ATOM 834 C C . LEU A 1 114 ? 1.518 6.722 15.927 1.00 76.50 114 LEU A C 1
ATOM 836 O O . LEU A 1 114 ? 1.451 6.990 17.120 1.00 76.50 114 LEU A O 1
ATOM 840 N N . SER A 1 115 ? 1.111 7.602 15.009 1.00 73.81 115 SER A N 1
ATOM 841 C CA . SER A 1 115 ? 0.389 8.850 15.361 1.00 73.81 115 SER A CA 1
ATOM 842 C C . SER A 1 115 ? -0.897 9.025 14.565 1.00 73.81 115 SER A C 1
ATOM 844 O O . SER A 1 115 ? -1.854 9.625 15.033 1.00 73.81 115 SER A O 1
ATOM 846 N N . ASN A 1 116 ? -0.911 8.501 13.345 1.00 78.44 116 ASN A N 1
ATOM 847 C CA . ASN A 1 116 ? -2.102 8.193 12.576 1.00 78.44 116 ASN A CA 1
ATOM 848 C C . ASN A 1 116 ? -1.823 6.870 11.877 1.00 78.44 116 ASN A C 1
ATOM 850 O O . ASN A 1 116 ? -0.661 6.572 11.578 1.00 78.44 116 ASN A O 1
ATOM 854 N N . ALA A 1 117 ? -2.873 6.123 11.551 1.00 88.50 117 ALA A N 1
ATOM 855 C CA . ALA A 1 117 ? -2.691 4.993 10.663 1.00 88.50 117 ALA A CA 1
ATOM 856 C C . ALA A 1 117 ? -2.231 5.486 9.284 1.00 88.50 117 ALA A C 1
ATOM 858 O O . ALA A 1 117 ? -2.755 6.469 8.752 1.00 88.50 117 ALA A O 1
ATOM 859 N N . SER A 1 118 ? -1.206 4.840 8.740 1.00 95.44 118 SER A N 1
ATOM 860 C CA . SER A 1 118 ? -0.604 5.182 7.455 1.00 95.44 118 SER A CA 1
ATOM 861 C C . SER A 1 118 ? -0.426 3.935 6.607 1.00 95.44 118 SER A C 1
ATOM 863 O O . SER A 1 118 ? -0.023 2.894 7.118 1.00 95.44 118 SER A O 1
ATOM 865 N N . LEU A 1 119 ? -0.731 4.059 5.319 1.00 97.44 119 LEU A N 1
ATOM 866 C CA . LEU A 1 119 ? -0.511 3.041 4.302 1.00 97.44 119 LEU A CA 1
ATOM 867 C C . LEU A 1 119 ? 0.439 3.617 3.251 1.00 97.44 119 LEU A C 1
ATOM 869 O O . LEU A 1 119 ? 0.071 4.537 2.517 1.00 97.44 119 LEU A O 1
ATOM 873 N N . ALA A 1 120 ? 1.662 3.098 3.200 1.00 97.06 120 ALA A N 1
ATOM 874 C CA . ALA A 1 120 ? 2.724 3.579 2.323 1.00 97.06 120 ALA A CA 1
ATOM 875 C C . ALA A 1 120 ? 3.272 2.440 1.462 1.00 97.06 120 ALA A C 1
ATOM 877 O O . ALA A 1 120 ? 3.497 1.337 1.959 1.00 97.06 120 ALA A O 1
ATOM 878 N N . LEU A 1 121 ? 3.483 2.710 0.172 1.00 97.88 121 LEU A N 1
ATOM 879 C CA . LEU A 1 121 ? 3.994 1.727 -0.777 1.00 97.88 121 LEU A CA 1
ATOM 880 C C . LEU A 1 121 ? 5.124 2.320 -1.618 1.00 97.88 121 LEU A C 1
ATOM 882 O O . LEU A 1 121 ? 5.078 3.488 -2.006 1.00 97.88 121 LEU A O 1
ATOM 886 N N . GLU A 1 122 ? 6.105 1.491 -1.949 1.00 96.56 122 GLU A N 1
ATOM 887 C CA . GLU A 1 122 ? 7.180 1.835 -2.877 1.00 96.56 122 GLU A CA 1
ATOM 888 C C . GLU A 1 122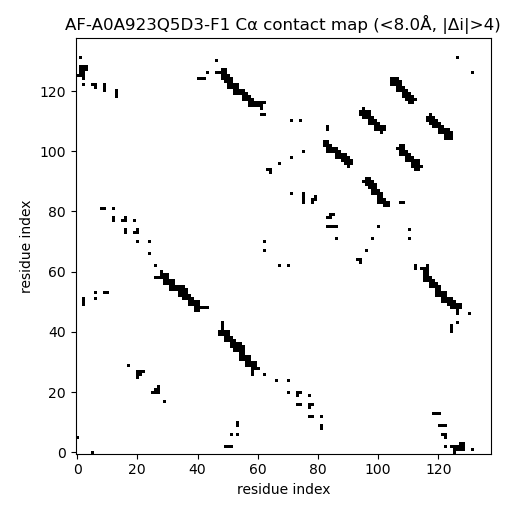 ? 7.502 0.683 -3.824 1.00 96.56 122 GLU A C 1
ATOM 890 O O . GLU A 1 122 ? 7.319 -0.489 -3.492 1.00 96.56 122 GLU A O 1
ATOM 895 N N . THR A 1 123 ? 7.986 1.032 -5.014 1.00 95.31 123 THR A N 1
ATOM 896 C CA . THR A 1 123 ? 8.156 0.101 -6.138 1.00 95.31 123 THR A CA 1
ATOM 897 C C . THR A 1 123 ? 9.359 -0.825 -6.017 1.00 95.31 123 THR A C 1
ATOM 899 O O . THR A 1 123 ? 9.437 -1.795 -6.756 1.00 95.31 123 THR A O 1
ATOM 902 N N . GLY A 1 124 ? 10.332 -0.519 -5.159 1.00 92.94 124 GLY A N 1
ATOM 903 C CA . GLY A 1 124 ? 11.697 -1.008 -5.372 1.00 92.94 124 GLY A CA 1
ATOM 904 C C . GLY A 1 124 ? 12.318 -0.385 -6.630 1.00 92.94 124 GLY A C 1
ATOM 905 O O . GLY A 1 124 ? 11.772 0.568 -7.197 1.00 92.94 124 GLY A O 1
ATOM 906 N N . CYS A 1 125 ? 13.462 -0.904 -7.074 1.00 93.12 125 CYS A N 1
ATOM 907 C CA . CYS A 1 125 ? 14.251 -0.294 -8.144 1.00 93.12 125 CYS A CA 1
ATOM 908 C C . CYS A 1 125 ? 13.787 -0.742 -9.545 1.00 93.12 125 CYS A C 1
ATOM 910 O O . CYS A 1 125 ? 13.845 -1.923 -9.901 1.00 93.12 125 CYS A O 1
ATOM 912 N N . HIS A 1 126 ? 13.342 0.205 -10.377 1.00 92.12 126 HIS A N 1
ATOM 913 C CA . HIS A 1 126 ? 12.859 -0.051 -11.738 1.00 92.12 126 HIS A CA 1
ATOM 914 C C . HIS A 1 126 ? 13.436 0.934 -12.760 1.00 92.12 126 HIS A C 1
ATOM 916 O O . HIS A 1 126 ? 13.763 2.077 -12.448 1.00 92.12 126 HIS A O 1
ATOM 922 N N . LEU A 1 127 ? 13.519 0.499 -14.020 1.00 91.06 127 LEU A N 1
ATOM 923 C CA . LEU A 1 127 ? 13.845 1.390 -15.132 1.00 91.06 127 LEU A CA 1
ATOM 924 C C . LEU A 1 127 ? 12.610 2.210 -15.547 1.00 91.06 127 LEU A C 1
ATOM 926 O O . LEU A 1 127 ? 11.526 1.626 -15.687 1.00 91.06 127 LEU A O 1
ATOM 930 N N . PRO A 1 128 ? 12.759 3.523 -15.803 1.00 87.94 128 PRO A N 1
ATOM 931 C CA . PRO A 1 128 ? 11.713 4.320 -16.443 1.00 87.94 128 PRO A CA 1
ATOM 932 C C . PRO A 1 128 ? 11.365 3.777 -17.835 1.00 87.94 128 PRO A C 1
ATOM 934 O O . PRO A 1 128 ? 12.251 3.299 -18.552 1.00 87.94 128 PRO A O 1
ATOM 937 N N . ALA A 1 129 ? 10.107 3.900 -18.265 1.00 85.69 129 ALA A N 1
ATOM 938 C CA . ALA A 1 129 ? 9.651 3.382 -19.559 1.00 85.69 129 ALA A CA 1
ATOM 939 C C . ALA A 1 129 ? 10.455 3.935 -20.746 1.00 85.69 129 ALA A C 1
ATOM 941 O O . ALA A 1 129 ? 10.834 3.183 -21.645 1.00 85.69 129 ALA A O 1
ATOM 942 N N . ALA A 1 130 ? 10.777 5.232 -20.717 1.00 79.69 130 ALA A N 1
ATOM 943 C CA . ALA A 1 130 ? 11.572 5.883 -21.759 1.00 79.69 130 ALA A CA 1
ATOM 944 C C . ALA A 1 130 ? 12.981 5.275 -21.901 1.00 79.69 130 ALA A C 1
ATOM 946 O O . ALA A 1 130 ? 13.507 5.188 -23.006 1.00 79.69 130 ALA A O 1
ATOM 947 N N . VAL A 1 131 ? 13.577 4.816 -20.794 1.00 76.62 131 VAL A N 1
ATOM 948 C CA . VAL A 1 131 ? 14.893 4.162 -20.798 1.00 76.62 131 VAL A CA 1
ATOM 949 C C . VAL A 1 131 ? 14.765 2.714 -21.267 1.00 76.62 131 VAL A C 1
ATOM 951 O O . VAL A 1 131 ? 15.534 2.281 -22.127 1.00 76.62 131 VAL A O 1
ATOM 954 N N . ALA A 1 132 ? 13.764 1.983 -20.769 1.00 72.62 132 ALA A N 1
ATOM 955 C CA . ALA A 1 132 ? 13.524 0.591 -21.147 1.00 72.62 132 ALA A CA 1
ATOM 956 C C . ALA A 1 132 ? 13.278 0.422 -22.659 1.00 72.62 132 ALA A C 1
ATOM 958 O O . ALA A 1 132 ? 13.799 -0.514 -23.255 1.00 72.62 132 ALA A O 1
ATOM 959 N N . ALA A 1 133 ? 12.561 1.355 -23.294 1.00 69.69 133 ALA A N 1
ATOM 960 C CA . ALA A 1 133 ? 12.307 1.333 -24.738 1.00 69.69 133 ALA A CA 1
ATOM 961 C C . ALA A 1 133 ? 13.558 1.605 -25.600 1.00 69.69 133 ALA A C 1
ATOM 963 O O . ALA A 1 133 ? 13.574 1.278 -26.783 1.00 69.69 133 ALA A O 1
ATOM 964 N N . SER A 1 134 ? 14.596 2.214 -25.019 1.00 62.03 134 SER A N 1
ATOM 965 C CA . SER A 1 134 ? 15.832 2.600 -25.718 1.00 62.03 134 SER A CA 1
ATOM 966 C C . SER A 1 134 ? 16.979 1.593 -25.574 1.00 62.03 134 SER A C 1
ATOM 968 O O . SER A 1 134 ? 18.010 1.741 -26.228 1.00 62.03 134 SER A O 1
ATOM 970 N N . SER A 1 135 ? 16.815 0.566 -24.734 1.00 57.22 135 SER A N 1
ATOM 971 C CA . SER A 1 135 ? 17.794 -0.516 -24.591 1.00 57.22 135 SER A CA 1
ATOM 972 C C . SER A 1 135 ? 17.515 -1.607 -25.636 1.00 57.22 135 SER A C 1
ATOM 974 O O . SER A 1 135 ? 16.380 -2.080 -25.706 1.00 57.22 135 SER A O 1
ATOM 976 N N . PRO A 1 136 ? 18.495 -2.017 -26.465 1.00 48.72 136 PRO A N 1
ATOM 977 C CA . PRO A 1 136 ? 18.283 -3.108 -27.412 1.00 48.72 136 PRO A CA 1
ATOM 978 C C . PRO A 1 136 ? 18.029 -4.424 -26.655 1.00 48.72 136 PRO A C 1
ATOM 980 O O . PRO A 1 136 ? 18.594 -4.610 -25.572 1.00 48.72 136 PRO A O 1
ATOM 983 N N . PRO A 1 137 ? 17.202 -5.344 -27.192 1.00 52.19 137 PRO A N 1
ATOM 984 C CA . PRO A 1 137 ? 17.141 -6.699 -26.662 1.00 52.19 137 PRO A CA 1
ATOM 985 C C . PRO A 1 137 ? 18.531 -7.325 -26.833 1.00 52.19 137 PRO A C 1
ATOM 987 O O . PRO A 1 137 ? 19.045 -7.383 -27.951 1.00 52.19 137 PRO A O 1
ATOM 990 N N . GLY A 1 138 ? 19.160 -7.680 -25.712 1.00 48.91 138 GLY A N 1
ATOM 991 C CA . GLY A 1 138 ? 20.420 -8.426 -25.691 1.00 48.91 138 GLY A CA 1
ATOM 992 C C . GLY A 1 138 ? 20.242 -9.862 -26.153 1.00 48.91 138 GLY A C 1
ATOM 993 O O . GLY A 1 138 ? 19.121 -10.397 -25.987 1.00 48.91 138 GLY A O 1
#